Protein AF-A0A7Z8E1Y8-F1 (afdb_monomer_lite)

Structure (mmCIF, N/CA/C/O backbone):
data_AF-A0A7Z8E1Y8-F1
#
_entry.id   AF-A0A7Z8E1Y8-F1
#
loop_
_atom_site.group_PDB
_atom_site.id
_atom_site.type_symbol
_atom_site.label_atom_id
_atom_site.label_alt_id
_atom_site.label_comp_id
_atom_site.label_asym_id
_atom_site.label_entity_id
_atom_site.label_seq_id
_atom_site.pdbx_PDB_ins_code
_atom_site.Cartn_x
_atom_site.Cartn_y
_atom_site.Cartn_z
_atom_site.occupancy
_atom_site.B_iso_or_equiv
_atom_site.auth_seq_id
_atom_site.auth_comp_id
_atom_site.auth_asym_id
_atom_site.auth_atom_id
_atom_site.pdbx_PDB_model_num
ATOM 1 N N . MET A 1 1 ? 7.223 9.964 -9.002 1.00 58.81 1 MET A N 1
ATOM 2 C CA . MET A 1 1 ? 5.913 9.612 -8.415 1.00 58.81 1 MET A CA 1
ATOM 3 C C . MET A 1 1 ? 4.867 9.497 -9.519 1.00 58.81 1 MET A C 1
ATOM 5 O O . MET A 1 1 ? 4.556 10.496 -10.159 1.00 58.81 1 MET A O 1
ATOM 9 N N . THR A 1 2 ? 4.388 8.288 -9.805 1.00 74.94 2 THR A N 1
ATOM 10 C CA . THR A 1 2 ? 3.453 8.024 -10.912 1.00 74.94 2 THR A CA 1
ATOM 11 C C . THR A 1 2 ? 1.999 8.037 -10.428 1.00 74.94 2 THR A C 1
ATOM 13 O O . THR A 1 2 ? 1.726 7.923 -9.229 1.00 74.94 2 THR A O 1
ATOM 16 N N . LEU A 1 3 ? 1.048 8.189 -11.358 1.00 73.8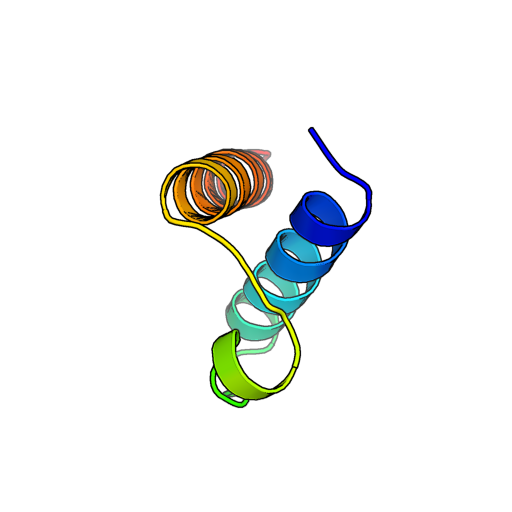8 3 LEU A N 1
ATOM 17 C CA . LEU A 1 3 ? -0.385 8.044 -11.061 1.00 73.88 3 LEU A CA 1
ATOM 18 C C . LEU A 1 3 ? -0.691 6.650 -10.491 1.00 73.88 3 LEU A C 1
ATOM 20 O O . LEU A 1 3 ? -1.432 6.543 -9.516 1.00 73.88 3 LEU A O 1
ATOM 24 N N . THR A 1 4 ? -0.025 5.623 -11.023 1.00 80.75 4 THR A N 1
ATOM 25 C CA . THR A 1 4 ? -0.132 4.227 -10.587 1.00 80.75 4 THR A CA 1
ATOM 26 C C . THR A 1 4 ? 0.211 4.058 -9.107 1.00 80.75 4 THR A C 1
ATOM 28 O O . THR A 1 4 ? -0.559 3.447 -8.370 1.00 80.75 4 THR A O 1
ATOM 31 N N . ASN A 1 5 ? 1.297 4.673 -8.619 1.00 83.25 5 ASN A N 1
ATOM 32 C CA . ASN A 1 5 ? 1.703 4.532 -7.214 1.00 83.25 5 ASN A CA 1
ATOM 33 C C . ASN A 1 5 ? 0.640 5.094 -6.251 1.00 83.25 5 ASN A C 1
ATOM 35 O O . ASN A 1 5 ? 0.320 4.479 -5.233 1.00 83.25 5 ASN A O 1
ATOM 39 N N . LYS A 1 6 ? 0.027 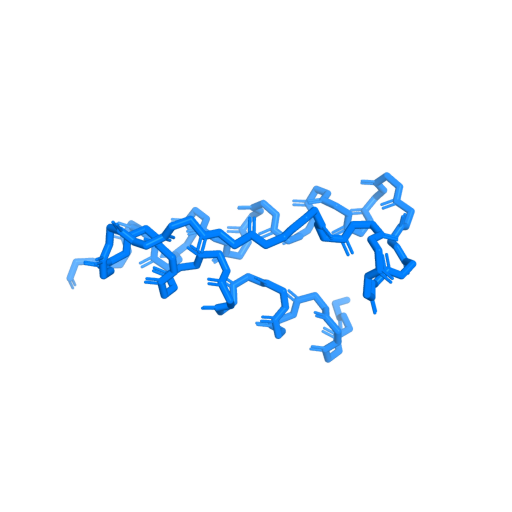6.233 -6.604 1.00 85.75 6 LYS A N 1
ATOM 40 C CA . LYS A 1 6 ? -1.057 6.838 -5.810 1.00 85.75 6 LYS A CA 1
ATOM 41 C C . LYS A 1 6 ? -2.316 5.976 -5.792 1.00 85.75 6 LYS A C 1
ATOM 43 O O . LYS A 1 6 ? -3.037 5.959 -4.794 1.00 85.75 6 LYS A O 1
ATOM 48 N N . GLU A 1 7 ? -2.623 5.294 -6.890 1.00 91.12 7 GLU A N 1
ATOM 49 C CA . GLU A 1 7 ? -3.776 4.395 -6.967 1.00 91.12 7 GLU A CA 1
ATOM 50 C C . GLU A 1 7 ? -3.574 3.150 -6.109 1.00 91.12 7 GLU A C 1
ATOM 52 O O . GLU A 1 7 ? -4.453 2.823 -5.308 1.00 91.12 7 GLU A O 1
ATOM 57 N N . VAL A 1 8 ? -2.402 2.518 -6.194 1.00 92.94 8 VAL A N 1
ATOM 58 C CA . VAL A 1 8 ? -2.070 1.340 -5.382 1.00 92.94 8 VAL A CA 1
ATOM 59 C C . VAL A 1 8 ? -2.108 1.684 -3.892 1.00 92.94 8 VAL A C 1
ATOM 61 O O . VAL A 1 8 ? -2.764 0.983 -3.119 1.00 92.94 8 VAL A O 1
ATOM 64 N N . ALA A 1 9 ? -1.512 2.809 -3.483 1.00 94.06 9 ALA A N 1
ATOM 65 C CA . ALA A 1 9 ? -1.561 3.262 -2.094 1.00 94.06 9 ALA A CA 1
ATOM 66 C C . ALA A 1 9 ? -3.008 3.475 -1.602 1.00 94.06 9 ALA A C 1
ATOM 68 O O . ALA A 1 9 ? -3.358 3.054 -0.500 1.00 94.06 9 ALA A O 1
ATOM 69 N N . LYS A 1 10 ? -3.894 4.047 -2.433 1.00 93.38 10 LYS A N 1
ATOM 70 C CA . LYS A 1 10 ? -5.325 4.199 -2.100 1.00 93.38 10 LYS A CA 1
ATOM 71 C C . LYS A 1 10 ? -6.044 2.859 -1.955 1.00 93.38 10 LYS A C 1
ATOM 73 O O . LYS A 1 10 ? -6.912 2.732 -1.089 1.00 93.38 10 LYS A O 1
ATOM 78 N N . VAL A 1 11 ? -5.744 1.882 -2.812 1.00 94.06 11 VAL A N 1
ATOM 79 C CA . VAL A 1 11 ? -6.326 0.532 -2.725 1.00 94.06 11 VAL A CA 1
ATOM 80 C C . VAL A 1 11 ? -5.906 -0.131 -1.413 1.00 94.06 11 VAL A C 1
ATOM 82 O O . VAL A 1 11 ? -6.771 -0.597 -0.668 1.00 94.06 11 VAL A O 1
ATOM 85 N N . LEU A 1 12 ? -4.613 -0.078 -1.076 1.00 94.38 12 LEU A N 1
ATOM 86 C CA . LEU A 1 12 ? -4.074 -0.594 0.186 1.00 94.38 12 LEU A CA 1
ATOM 87 C C . LEU A 1 12 ? -4.698 0.104 1.403 1.00 94.38 12 LEU A C 1
ATOM 89 O O . LEU A 1 12 ? -5.137 -0.555 2.347 1.00 94.38 12 LEU A O 1
ATOM 93 N N . PHE A 1 13 ? -4.826 1.430 1.360 1.00 94.81 13 PHE A N 1
ATOM 94 C CA . PHE A 1 13 ? -5.450 2.199 2.434 1.00 94.81 13 PHE A CA 1
ATOM 95 C C . PHE A 1 13 ? -6.929 1.832 2.634 1.00 94.81 13 PHE A C 1
ATOM 97 O O . PHE A 1 13 ? -7.389 1.653 3.765 1.00 94.81 13 PHE A O 1
ATOM 104 N N . LYS A 1 14 ? -7.691 1.651 1.545 1.00 94.25 14 LYS A N 1
ATOM 105 C CA . LYS A 1 14 ? -9.080 1.171 1.616 1.00 94.25 14 LYS A CA 1
ATOM 106 C C . LYS A 1 14 ? -9.156 -0.233 2.213 1.00 94.25 14 LYS A C 1
ATOM 108 O O . LYS A 1 14 ? -9.986 -0.453 3.094 1.00 94.25 14 LYS A O 1
ATOM 113 N N . ALA A 1 15 ? -8.297 -1.157 1.782 1.00 94.94 15 ALA A N 1
ATOM 114 C CA . ALA A 1 15 ? -8.234 -2.513 2.329 1.00 94.94 15 ALA A CA 1
ATOM 115 C C . ALA A 1 15 ? -7.995 -2.486 3.850 1.00 94.94 15 ALA A C 1
ATOM 117 O O . ALA A 1 15 ? -8.744 -3.099 4.618 1.00 94.94 15 ALA A O 1
ATOM 118 N N . TYR A 1 16 ? -7.036 -1.667 4.296 1.00 93.56 16 TYR A N 1
ATOM 119 C CA . TYR A 1 16 ? -6.754 -1.435 5.712 1.00 93.56 16 TYR A CA 1
ATOM 120 C C . TYR A 1 16 ? -7.956 -0.861 6.480 1.00 93.56 16 TYR A C 1
ATOM 122 O O . TYR A 1 16 ? -8.263 -1.337 7.581 1.00 93.56 16 TYR A O 1
ATOM 130 N N . ARG A 1 17 ? -8.639 0.149 5.923 1.00 94.12 17 ARG A N 1
ATOM 131 C CA . ARG A 1 17 ? -9.758 0.852 6.576 1.00 94.12 17 ARG A CA 1
ATOM 132 C C . ARG A 1 17 ? -11.018 -0.003 6.668 1.00 94.12 17 ARG A C 1
ATOM 134 O O . ARG A 1 17 ? -11.672 -0.010 7.705 1.00 94.12 17 ARG A O 1
ATOM 141 N N . TYR A 1 18 ? -11.350 -0.726 5.602 1.00 95.69 18 TYR A N 1
ATOM 142 C CA . TYR A 1 18 ? -12.555 -1.556 5.531 1.00 95.69 18 TYR A CA 1
ATOM 143 C C . TYR A 1 18 ? -12.345 -2.986 6.035 1.00 95.69 18 TYR A C 1
ATOM 145 O O . TYR A 1 18 ? -13.309 -3.747 6.071 1.00 95.69 18 TYR A O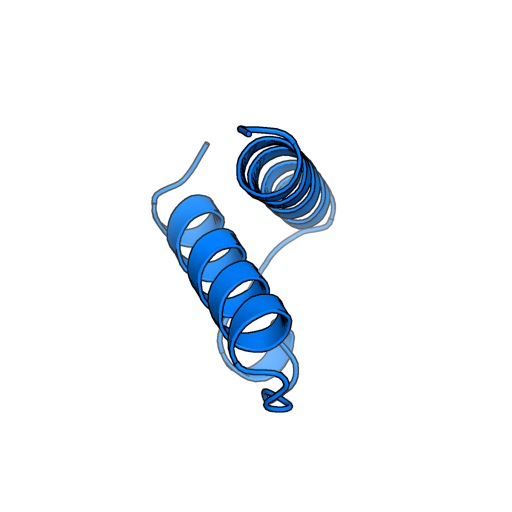 1
ATOM 153 N N . LYS A 1 19 ? -11.112 -3.351 6.423 1.00 94.25 19 LYS A N 1
ATOM 154 C CA . LYS A 1 19 ? -10.737 -4.704 6.873 1.00 94.25 19 LYS A CA 1
ATOM 155 C C . LYS A 1 19 ? -11.146 -5.780 5.865 1.00 94.25 19 LYS A C 1
ATOM 157 O O . LYS A 1 19 ? -11.600 -6.858 6.239 1.00 94.25 19 LYS A O 1
ATOM 162 N N . LYS A 1 20 ? -10.998 -5.463 4.576 1.00 94.50 20 LYS A N 1
ATOM 163 C CA . LYS A 1 20 ? -11.276 -6.384 3.474 1.00 94.50 20 LYS A CA 1
ATOM 164 C C . LYS A 1 20 ? -9.961 -6.806 2.827 1.00 94.50 20 LYS A C 1
ATOM 166 O O . LYS A 1 20 ? -9.157 -5.920 2.529 1.00 94.50 20 LYS A O 1
ATOM 171 N N . PRO A 1 21 ? -9.738 -8.113 2.616 1.00 93.75 21 PRO A N 1
ATOM 172 C CA . PRO A 1 21 ? -8.605 -8.566 1.828 1.00 93.75 21 PRO A CA 1
ATOM 173 C C . PRO A 1 21 ? -8.743 -8.064 0.387 1.00 93.75 21 PRO A C 1
ATOM 175 O O . PRO A 1 21 ? -9.849 -7.795 -0.088 1.00 93.75 21 PRO A O 1
ATOM 178 N N . ILE A 1 22 ? -7.606 -7.936 -0.280 1.00 93.88 22 ILE A N 1
ATOM 179 C CA . ILE A 1 22 ? -7.494 -7.617 -1.700 1.00 93.88 22 ILE A CA 1
ATOM 180 C C . ILE A 1 22 ? -6.581 -8.651 -2.351 1.00 93.88 22 ILE A C 1
ATOM 182 O O . ILE A 1 22 ? -5.782 -9.285 -1.655 1.00 93.88 22 ILE A O 1
ATOM 186 N N . ASP A 1 23 ? -6.696 -8.791 -3.665 1.00 94.56 23 ASP A N 1
ATOM 187 C CA . ASP A 1 23 ? -5.793 -9.627 -4.448 1.00 94.56 23 ASP A CA 1
ATOM 188 C C . ASP A 1 23 ? -4.365 -9.071 -4.417 1.00 94.56 23 ASP A C 1
ATOM 190 O O . ASP A 1 23 ? -4.122 -7.911 -4.051 1.00 94.56 23 ASP A O 1
ATOM 194 N N . PHE A 1 24 ? -3.398 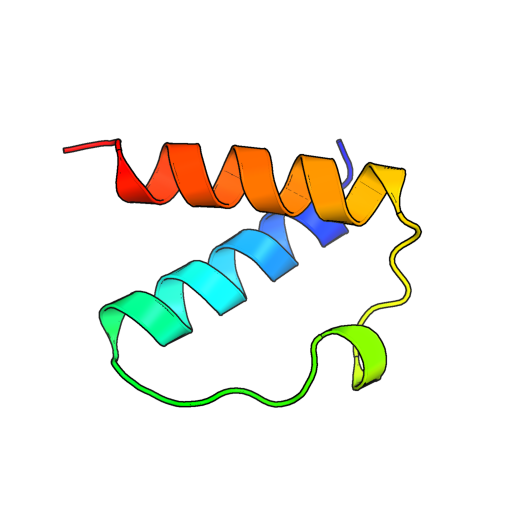-9.904 -4.796 1.00 93.31 24 PHE A N 1
ATOM 195 C CA . PHE A 1 24 ? -2.008 -9.472 -4.843 1.00 93.31 24 PHE A CA 1
ATOM 196 C C . PHE A 1 24 ? -1.845 -8.302 -5.817 1.00 93.31 24 PHE A C 1
ATOM 198 O O . PHE A 1 24 ? -2.284 -8.347 -6.966 1.00 93.31 24 PHE A O 1
ATOM 205 N N . ILE A 1 25 ? -1.154 -7.250 -5.371 1.00 92.69 25 ILE A N 1
ATOM 206 C CA . ILE A 1 25 ? -0.925 -6.046 -6.183 1.00 92.69 25 ILE A CA 1
ATOM 207 C C . ILE A 1 25 ? -0.223 -6.392 -7.503 1.00 92.69 25 ILE A C 1
ATOM 209 O O . ILE A 1 25 ? -0.579 -5.840 -8.540 1.00 92.69 25 ILE A O 1
ATOM 213 N N . SER A 1 26 ? 0.696 -7.361 -7.492 1.00 92.50 26 SER A N 1
ATOM 214 C CA . SER A 1 26 ? 1.430 -7.812 -8.681 1.00 92.50 26 SER A CA 1
ATOM 215 C C . SER A 1 26 ? 0.561 -8.454 -9.767 1.00 92.50 26 SER A C 1
ATOM 217 O O . SER A 1 26 ? 1.024 -8.589 -10.895 1.00 92.50 26 SER A O 1
ATOM 219 N N . GLU A 1 27 ? -0.676 -8.859 -9.463 1.00 92.81 27 GLU A N 1
ATOM 220 C CA . GLU A 1 27 ? -1.601 -9.406 -10.468 1.00 92.81 27 GLU A CA 1
ATOM 221 C C . GLU A 1 27 ? -2.199 -8.314 -11.361 1.00 92.81 27 GLU A C 1
ATOM 223 O O . GLU A 1 27 ? -2.516 -8.569 -12.520 1.00 92.81 27 GLU A O 1
ATOM 228 N N . ASN A 1 28 ? -2.328 -7.092 -10.835 1.00 89.19 28 ASN A N 1
ATOM 229 C CA . ASN A 1 28 ? -2.998 -5.980 -11.514 1.00 89.19 28 ASN A CA 1
ATOM 230 C C . ASN A 1 28 ? -2.058 -4.803 -11.820 1.00 89.19 28 ASN A C 1
ATOM 232 O O . ASN A 1 28 ? -2.375 -3.964 -12.662 1.00 89.19 28 ASN A O 1
ATOM 236 N N . TYR A 1 29 ? -0.904 -4.737 -11.154 1.00 88.94 29 TYR A N 1
ATOM 237 C CA . TYR A 1 29 ? 0.053 -3.643 -11.266 1.00 88.94 29 TYR A CA 1
ATOM 238 C C . TYR A 1 29 ? 1.468 -4.197 -11.437 1.00 88.94 29 TYR A C 1
ATOM 240 O O . TYR A 1 29 ? 1.975 -4.925 -10.583 1.00 88.94 29 TYR A O 1
ATOM 248 N N . GLN A 1 30 ? 2.133 -3.815 -12.527 1.00 90.06 30 GLN A N 1
ATOM 249 C CA . GLN A 1 30 ? 3.571 -4.024 -12.675 1.00 90.06 30 GLN A CA 1
ATOM 250 C C . GLN A 1 30 ? 4.299 -2.869 -11.997 1.00 90.06 30 GLN A C 1
ATOM 252 O O . GLN A 1 30 ? 4.381 -1.778 -12.552 1.00 90.06 30 GLN A O 1
ATOM 257 N N . LEU A 1 31 ? 4.784 -3.126 -10.785 1.00 89.62 31 LEU A N 1
ATOM 258 C CA . LEU A 1 31 ? 5.644 -2.218 -10.037 1.00 89.62 31 LEU A CA 1
ATOM 259 C C . LEU A 1 31 ? 7.043 -2.819 -9.978 1.00 89.62 31 LEU A C 1
ATOM 261 O O . LEU A 1 31 ? 7.195 -4.015 -9.714 1.00 89.62 31 LEU A O 1
ATOM 265 N N . ASN A 1 32 ? 8.059 -1.995 -10.196 1.00 92.62 32 ASN A N 1
ATOM 266 C CA . ASN A 1 32 ? 9.413 -2.355 -9.798 1.00 92.62 32 ASN A CA 1
ATOM 267 C C . ASN A 1 32 ? 9.620 -2.112 -8.288 1.00 92.62 32 ASN A C 1
ATOM 269 O O . ASN A 1 32 ? 8.743 -1.600 -7.590 1.00 92.62 32 ASN A O 1
ATOM 273 N N . GLU A 1 33 ? 10.783 -2.507 -7.771 1.00 93.75 33 GLU A N 1
ATOM 274 C CA . GLU A 1 33 ? 11.090 -2.389 -6.342 1.00 93.75 33 GLU A CA 1
ATOM 275 C C . GLU A 1 33 ? 11.069 -0.931 -5.842 1.00 93.75 33 GLU A C 1
ATOM 277 O O . GLU A 1 33 ? 10.475 -0.648 -4.803 1.00 93.75 33 GLU A O 1
ATOM 282 N N . GLU A 1 34 ? 11.643 0.011 -6.595 1.00 94.06 34 GLU A N 1
ATOM 283 C CA . GLU A 1 34 ? 11.643 1.442 -6.250 1.00 94.06 34 GLU A CA 1
ATOM 284 C C . GLU A 1 34 ? 10.213 2.003 -6.186 1.00 94.06 34 GLU A C 1
ATOM 286 O O . GLU A 1 34 ? 9.835 2.705 -5.245 1.00 94.06 34 GLU A O 1
ATOM 291 N N . GLU A 1 35 ? 9.368 1.634 -7.148 1.00 93.00 35 GLU A N 1
ATOM 292 C CA . GLU A 1 35 ? 7.959 2.021 -7.167 1.00 93.00 35 GLU A CA 1
ATOM 293 C C . GLU A 1 35 ? 7.184 1.436 -5.985 1.00 93.00 35 GLU A C 1
ATOM 295 O O . GLU A 1 35 ? 6.339 2.130 -5.411 1.00 93.00 35 GLU A O 1
ATOM 300 N N . ALA A 1 36 ? 7.487 0.200 -5.582 1.00 94.56 36 ALA A N 1
ATOM 301 C CA . ALA A 1 36 ? 6.887 -0.419 -4.407 1.00 94.56 36 ALA A CA 1
ATOM 302 C C . ALA A 1 36 ? 7.246 0.339 -3.116 1.00 94.56 36 ALA A C 1
ATOM 304 O O . ALA A 1 36 ? 6.366 0.564 -2.280 1.00 94.56 36 ALA A O 1
ATOM 305 N N . TYR A 1 37 ? 8.491 0.809 -2.973 1.00 96.19 37 TYR A N 1
ATOM 306 C CA . TYR A 1 37 ? 8.877 1.658 -1.841 1.00 96.19 37 TYR A CA 1
ATOM 307 C C . TYR A 1 37 ? 8.146 3.005 -1.849 1.00 96.19 37 TYR A C 1
ATOM 309 O O . TYR A 1 37 ? 7.649 3.429 -0.809 1.00 96.19 37 TYR A O 1
ATOM 317 N N . HIS A 1 38 ? 7.969 3.639 -3.008 1.00 94.50 38 HIS A N 1
ATOM 318 C CA . HIS A 1 38 ? 7.174 4.869 -3.090 1.00 94.50 38 HIS A CA 1
ATOM 319 C C . HIS A 1 38 ? 5.691 4.660 -2.750 1.00 94.50 38 HIS A C 1
ATOM 321 O O . HIS A 1 38 ? 5.064 5.525 -2.141 1.00 94.50 38 HIS A O 1
ATOM 327 N N . VAL A 1 39 ? 5.107 3.518 -3.126 1.00 95.00 39 VAL A N 1
ATOM 328 C CA . VAL A 1 39 ? 3.750 3.140 -2.692 1.00 95.00 39 VAL A CA 1
ATOM 329 C C . VAL A 1 39 ? 3.688 2.995 -1.171 1.00 95.00 39 VAL A C 1
ATOM 331 O O . VAL A 1 39 ? 2.704 3.410 -0.556 1.00 95.00 39 VAL A O 1
ATOM 334 N N . GLN A 1 40 ? 4.724 2.416 -0.561 1.00 95.00 40 GLN A N 1
ATOM 335 C CA . GLN A 1 40 ? 4.815 2.275 0.889 1.00 95.00 40 GLN A CA 1
ATOM 336 C C . GLN A 1 40 ? 4.876 3.639 1.587 1.00 95.00 40 GLN A C 1
ATOM 338 O O . GLN A 1 40 ? 4.133 3.842 2.546 1.00 95.00 40 GLN A O 1
ATOM 343 N N . GLU A 1 41 ? 5.714 4.565 1.112 1.00 94.88 41 GLU A N 1
ATOM 344 C CA . GLU A 1 41 ? 5.803 5.934 1.645 1.00 94.88 41 GLU A CA 1
ATOM 345 C C . GLU A 1 41 ? 4.428 6.623 1.627 1.00 94.88 41 GLU A C 1
ATOM 347 O O . GLU A 1 41 ? 3.938 7.066 2.664 1.00 94.88 41 GLU A O 1
ATOM 352 N N . GLU A 1 42 ? 3.734 6.584 0.487 1.00 92.81 42 GLU A N 1
ATOM 353 C CA . GLU A 1 42 ? 2.389 7.157 0.339 1.00 92.81 42 GLU A CA 1
ATOM 354 C C . GLU A 1 42 ? 1.341 6.522 1.259 1.00 92.81 42 GLU A C 1
ATOM 356 O O . GLU A 1 42 ? 0.412 7.189 1.726 1.00 92.81 42 GLU A O 1
ATOM 361 N N . LEU A 1 43 ? 1.442 5.213 1.491 1.00 94.31 43 LEU A N 1
ATOM 362 C CA . LEU A 1 43 ? 0.546 4.516 2.405 1.00 94.31 43 LEU A CA 1
ATOM 363 C C . LEU A 1 43 ? 0.812 4.934 3.856 1.00 94.31 43 LEU A C 1
ATOM 365 O O . LEU A 1 43 ? -0.142 5.143 4.606 1.00 94.31 43 LEU A O 1
ATOM 369 N N . ILE A 1 44 ? 2.081 5.065 4.251 1.00 95.00 44 ILE A N 1
ATOM 370 C CA . ILE A 1 44 ? 2.471 5.537 5.586 1.00 95.00 44 ILE A CA 1
ATOM 371 C C . ILE A 1 44 ? 1.931 6.948 5.820 1.00 95.00 44 ILE A C 1
ATOM 373 O O . ILE A 1 44 ? 1.323 7.194 6.864 1.00 95.00 44 ILE A O 1
ATOM 377 N N . ASP A 1 45 ? 2.067 7.845 4.846 1.00 92.88 45 ASP A N 1
ATOM 378 C CA . ASP A 1 45 ? 1.523 9.201 4.931 1.00 92.88 45 ASP A CA 1
ATOM 379 C C . ASP A 1 45 ? -0.000 9.176 5.138 1.00 92.88 45 ASP A C 1
ATOM 381 O O . ASP A 1 45 ? -0.521 9.783 6.073 1.00 92.88 45 ASP A O 1
ATOM 385 N N . GLN A 1 46 ? -0.737 8.378 4.357 1.00 90.62 46 GLN A N 1
ATOM 386 C CA . GLN A 1 46 ? -2.194 8.245 4.518 1.00 90.62 46 GLN A CA 1
ATOM 387 C C . GLN A 1 46 ? -2.620 7.665 5.876 1.00 90.62 46 GLN A C 1
ATOM 389 O O . GLN A 1 46 ? -3.710 7.971 6.359 1.00 90.62 46 GLN A O 1
ATOM 394 N N . LEU A 1 47 ? -1.793 6.814 6.487 1.00 91.31 47 LEU A N 1
ATOM 395 C CA . LEU A 1 47 ? -2.062 6.215 7.797 1.00 91.31 47 LEU A CA 1
ATOM 396 C C . LEU A 1 47 ? -1.681 7.129 8.969 1.00 91.31 47 LEU A C 1
ATOM 398 O O . LEU A 1 47 ? -2.226 6.971 10.062 1.00 91.31 47 LEU A O 1
ATOM 402 N N . THR A 1 48 ? -0.737 8.047 8.763 1.00 90.62 48 THR A N 1
ATOM 403 C CA . THR A 1 48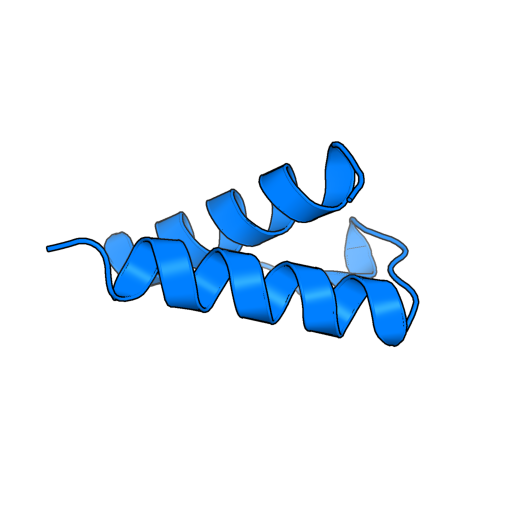 ? -0.212 8.943 9.806 1.00 90.62 48 THR A CA 1
ATOM 404 C C . THR A 1 48 ? -0.905 10.301 9.838 1.00 90.62 48 THR A C 1
ATOM 406 O O . THR A 1 48 ? -0.900 10.953 10.886 1.00 90.62 48 THR A O 1
ATOM 409 N N . VAL A 1 49 ? -1.558 10.707 8.744 1.00 70.19 49 VAL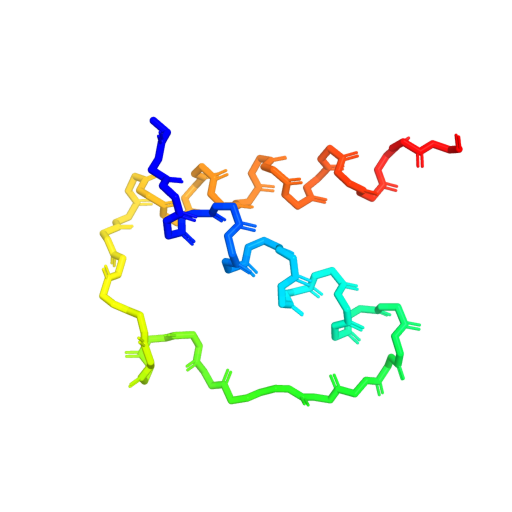 A N 1
ATOM 410 C CA . VAL A 1 49 ? -2.467 11.859 8.729 1.00 70.19 49 VAL A CA 1
ATOM 411 C C . VAL A 1 49 ? -3.670 11.558 9.638 1.00 70.19 49 VAL A C 1
ATOM 413 O O . VAL A 1 49 ? -4.554 10.774 9.291 1.00 70.19 49 VAL A O 1
ATOM 416 N N . LYS A 1 50 ? -3.649 12.157 10.837 1.00 52.47 50 LYS A N 1
ATOM 417 C CA . LYS A 1 50 ? -4.720 12.132 11.848 1.00 52.47 50 LYS A CA 1
ATOM 418 C C . LYS A 1 50 ? -5.910 12.998 11.454 1.00 52.47 50 LYS A C 1
ATOM 420 O O . LYS A 1 50 ? -5.674 14.141 11.006 1.00 52.47 50 LYS A O 1
#

Secondary structure (DSSP, 8-state):
--HHHHHHHHHHHHHHHHT-----HHHH----HHHHHHHHHHHHHHHH--

Sequence (50 aa):
MTLTNKEVAKVLFKAYRYKKPIDFISENYQLNEEEAYHVQEELIDQLTVK

Radius of gyration: 10.57 Å; chains: 1; bounding box: 24×22×24 Å

Organism: Staphylococcus capitis (NCBI:txid29388)

Foldseek 3Di:
DDPLLLVLLVVVLCCVVVVHDDPDPVVPDDDDPVSVVSSVVSNVVVVPPD

pLDDT: mean 89.97, std 8.94, range [52.47, 96.19]